Protein AF-A0A7L2I3N4-F1 (afdb_monomer_lite)

Secondary structure (DSSP, 8-state):
--------TTPPPP--HHHHHHHHHHHHHHS-TTB-HHHHHHHHHHHTTTSS--HHHHHHHHHHHHHHS-GGG-BGGGHHHHHHHHHHHHHHHHHTT----TTSS-TTS-TT-PPPGGG-

Organism: Sagittarius serpentarius (NCBI:txid56258)

Foldseek 3Di:
DDPPPDDDPPDDDDDPVVLLVVLVVVLCVPAPPQFCLVVLLVVVVVVCVPVPDDSVLLSLLSSVCSLVDPSPCRHPVNSVVVNVSSVVSVVVCVVVVDRDGNLAPPPSRPPVSDDPPVRD

InterPro domains:
  IPR046906 Mab-21-like, HhH/H2TH-like domain [PF20266] (53-108)

Radius of gyration: 15.48 Å; chains: 1; bounding box: 33×37×43 Å

Structure (mmCIF, N/CA/C/O backbone):
data_AF-A0A7L2I3N4-F1
#
_entry.id   AF-A0A7L2I3N4-F1
#
loop_
_atom_site.group_PDB
_atom_site.id
_atom_site.type_symbol
_atom_site.label_atom_id
_atom_site.label_alt_id
_atom_site.label_comp_id
_atom_site.label_asym_id
_atom_site.label_entity_id
_atom_site.label_seq_id
_atom_site.pdbx_PDB_ins_code
_atom_site.Cartn_x
_atom_site.Cartn_y
_atom_site.Cartn_z
_atom_site.occupancy
_atom_site.B_iso_or_equiv
_atom_site.auth_seq_id
_atom_site.auth_comp_id
_atom_site.auth_asym_id
_atom_site.auth_atom_id
_atom_site.pdbx_PDB_model_num
ATOM 1 N N . SER A 1 1 ? 9.666 17.968 -18.313 1.00 34.84 1 SER A N 1
ATOM 2 C CA . SER A 1 1 ? 9.954 16.986 -19.369 1.00 34.84 1 SER A CA 1
ATOM 3 C C . SER A 1 1 ? 9.429 15.646 -18.916 1.00 34.84 1 SER A C 1
ATOM 5 O O . SER A 1 1 ? 9.921 15.119 -17.930 1.00 34.84 1 SER A O 1
ATOM 7 N N . THR A 1 2 ? 8.350 15.173 -19.530 1.00 42.72 2 THR A N 1
ATOM 8 C CA . THR A 1 2 ? 7.732 13.884 -19.208 1.00 42.72 2 THR A CA 1
ATOM 9 C C . THR A 1 2 ? 8.529 12.819 -19.953 1.00 42.72 2 THR A C 1
ATOM 11 O O .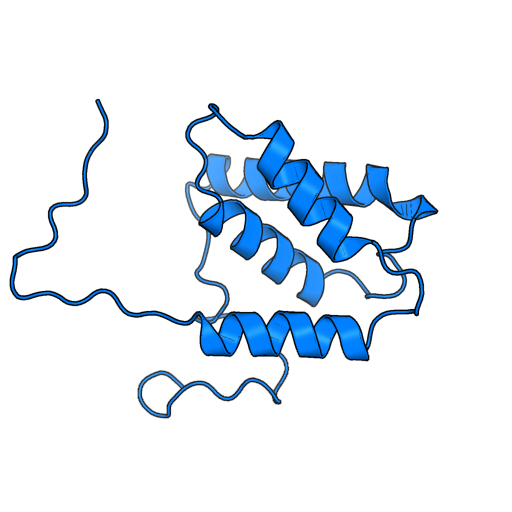 THR A 1 2 ? 8.411 12.717 -21.172 1.00 42.72 2 THR A O 1
ATOM 14 N N . GLU A 1 3 ? 9.406 12.094 -19.262 1.00 45.16 3 GLU A N 1
ATOM 15 C CA . GLU A 1 3 ? 10.049 10.910 -19.834 1.00 45.16 3 GLU A CA 1
ATOM 16 C C . GLU A 1 3 ? 8.978 9.836 -20.026 1.00 45.16 3 GLU A C 1
ATOM 18 O O . GLU A 1 3 ? 8.604 9.107 -19.109 1.00 45.16 3 GLU A O 1
ATOM 23 N N . THR A 1 4 ? 8.424 9.780 -21.232 1.00 51.50 4 THR A N 1
ATOM 24 C CA . THR A 1 4 ? 7.651 8.630 -21.686 1.00 51.50 4 THR A CA 1
ATOM 25 C C . THR A 1 4 ? 8.640 7.476 -21.776 1.00 51.50 4 THR A C 1
ATOM 27 O O . THR A 1 4 ? 9.513 7.488 -22.642 1.00 51.50 4 THR A O 1
ATOM 30 N N . ILE A 1 5 ? 8.554 6.523 -20.846 1.00 61.22 5 ILE A N 1
ATOM 31 C CA . ILE A 1 5 ? 9.341 5.288 -20.878 1.00 61.22 5 ILE A CA 1
ATOM 32 C C . ILE A 1 5 ? 9.091 4.647 -22.246 1.00 61.22 5 ILE A C 1
ATOM 34 O O . ILE A 1 5 ? 7.982 4.190 -22.530 1.00 61.22 5 ILE A O 1
ATOM 38 N N . PHE A 1 6 ? 10.097 4.697 -23.119 1.00 61.28 6 PHE A N 1
ATOM 39 C CA . PHE A 1 6 ? 10.019 4.173 -24.476 1.00 61.28 6 PHE A CA 1
ATOM 40 C C . PHE A 1 6 ? 9.939 2.652 -24.362 1.00 61.28 6 PHE A C 1
ATOM 42 O O . PHE A 1 6 ? 10.942 1.981 -24.142 1.00 61.28 6 PHE A O 1
ATOM 49 N N . THR A 1 7 ? 8.730 2.108 -24.437 1.00 61.97 7 THR A N 1
ATOM 50 C CA . THR A 1 7 ? 8.526 0.670 -24.598 1.00 61.97 7 THR A CA 1
ATOM 51 C C . THR A 1 7 ? 8.729 0.376 -26.083 1.00 61.97 7 THR A C 1
ATOM 53 O O . THR A 1 7 ? 8.002 0.933 -26.910 1.00 61.97 7 THR A O 1
ATOM 56 N N . PRO A 1 8 ? 9.741 -0.424 -26.468 1.00 74.50 8 PRO A N 1
ATOM 57 C CA . PRO A 1 8 ? 9.879 -0.887 -27.844 1.00 74.50 8 PRO A CA 1
ATOM 58 C C .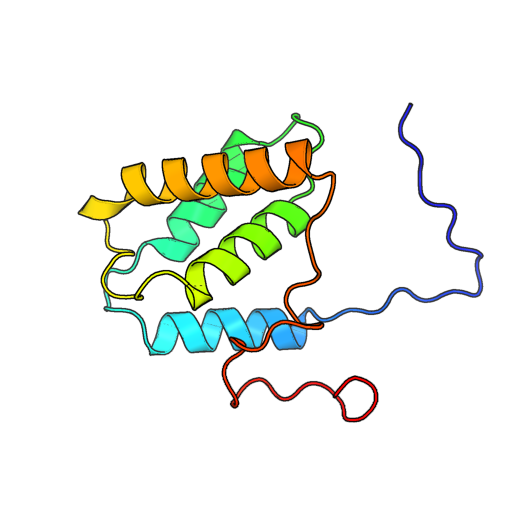 PRO A 1 8 ? 8.567 -1.529 -28.305 1.00 74.50 8 PRO A C 1
ATOM 60 O O . PRO A 1 8 ? 7.875 -2.152 -27.501 1.00 74.50 8 PRO A O 1
ATOM 63 N N . SER A 1 9 ? 8.227 -1.422 -29.592 1.00 77.75 9 SER A N 1
ATOM 64 C CA . SER A 1 9 ? 6.939 -1.900 -30.136 1.00 77.75 9 SER A CA 1
ATOM 65 C C . SER A 1 9 ? 6.687 -3.408 -29.971 1.00 77.75 9 SER A C 1
ATOM 67 O O . SER A 1 9 ? 5.596 -3.887 -30.269 1.00 77.75 9 SER A O 1
ATOM 69 N N . THR A 1 10 ? 7.685 -4.155 -29.500 1.00 88.06 10 THR A N 1
ATOM 70 C CA . THR A 1 10 ? 7.648 -5.598 -29.256 1.00 88.06 10 THR A CA 1
ATOM 71 C C . THR A 1 10 ? 7.575 -5.973 -27.772 1.00 88.06 10 THR A C 1
ATOM 73 O O . THR A 1 10 ? 7.544 -7.162 -27.458 1.00 88.06 10 THR A O 1
ATOM 76 N N . THR A 1 11 ? 7.544 -5.006 -26.850 1.00 82.25 11 THR A N 1
ATOM 77 C CA . THR A 1 11 ? 7.456 -5.264 -25.405 1.00 82.25 11 THR A CA 1
ATOM 78 C C . THR A 1 11 ? 6.035 -5.031 -24.898 1.00 82.25 11 THR A C 1
ATOM 80 O O . THR A 1 11 ? 5.483 -3.943 -25.051 1.00 82.25 11 THR A O 1
ATOM 83 N N . TRP A 1 12 ? 5.461 -6.040 -24.240 1.00 81.25 12 TRP A N 1
ATOM 84 C CA . TRP A 1 12 ? 4.157 -5.946 -23.583 1.00 81.25 12 TRP A CA 1
ATOM 85 C C . TRP A 1 12 ? 4.352 -5.774 -22.074 1.00 81.25 12 TRP A C 1
ATOM 87 O O . TRP A 1 12 ? 4.986 -6.633 -21.461 1.00 81.25 12 TRP A O 1
ATOM 97 N N . PRO A 1 13 ? 3.847 -4.689 -21.459 1.00 79.38 13 PRO A N 1
ATOM 98 C CA . PRO A 1 13 ? 3.913 -4.537 -20.015 1.00 79.38 13 PRO A CA 1
ATOM 99 C C . PRO A 1 13 ? 2.975 -5.539 -19.341 1.00 79.38 13 PRO A C 1
ATOM 101 O O . PRO A 1 13 ? 1.824 -5.715 -19.747 1.00 79.38 13 PRO A O 1
ATOM 104 N N . GLU A 1 14 ? 3.465 -6.172 -18.284 1.00 82.69 14 GLU A N 1
ATOM 105 C CA . GLU A 1 14 ? 2.665 -7.070 -17.460 1.00 82.69 14 GLU A CA 1
ATOM 106 C C . GLU A 1 14 ? 1.556 -6.304 -16.725 1.00 82.69 14 GLU A C 1
ATOM 108 O O . GLU A 1 14 ? 1.726 -5.153 -16.313 1.00 82.69 14 GLU A O 1
ATOM 113 N N . SER A 1 15 ? 0.405 -6.954 -16.538 1.00 86.25 15 SER A N 1
ATOM 114 C CA . SER A 1 15 ? -0.727 -6.387 -15.806 1.00 86.25 15 SER A CA 1
ATOM 115 C C . SER A 1 15 ? -1.209 -7.336 -14.722 1.00 86.25 15 SER A C 1
ATOM 117 O O . SER A 1 15 ? -1.589 -8.473 -14.992 1.00 86.25 15 SER A O 1
ATOM 119 N N . TYR A 1 16 ? -1.284 -6.817 -13.499 1.00 89.06 16 TYR A N 1
ATOM 120 C CA . TYR A 1 16 ? -1.767 -7.539 -12.321 1.00 89.06 16 TYR A CA 1
ATOM 121 C C . TYR A 1 16 ? -3.183 -7.112 -11.917 1.00 89.06 16 TYR A C 1
ATOM 123 O O . TYR A 1 16 ? -3.633 -7.409 -10.813 1.00 89.06 16 TYR A O 1
ATOM 131 N N . ALA A 1 17 ? -3.926 -6.445 -12.809 1.00 90.44 17 ALA A N 1
ATOM 132 C CA . ALA A 1 17 ? -5.234 -5.860 -12.502 1.00 90.44 17 ALA A CA 1
ATOM 133 C C . ALA A 1 17 ? -6.234 -6.862 -11.892 1.00 90.44 17 ALA A C 1
ATOM 135 O O . ALA A 1 17 ? -6.994 -6.521 -10.986 1.00 90.44 17 ALA A O 1
ATOM 136 N N . VAL A 1 18 ? -6.210 -8.124 -12.334 1.00 90.56 18 VAL A N 1
ATOM 137 C CA . VAL A 1 18 ? -7.063 -9.182 -11.766 1.00 90.56 18 VAL A CA 1
ATOM 138 C C . VAL A 1 18 ? -6.671 -9.503 -10.320 1.00 90.56 18 VAL A C 1
ATOM 140 O O . VAL A 1 18 ? -7.550 -9.641 -9.467 1.00 90.56 18 VAL A O 1
ATOM 143 N N . ALA A 1 19 ? -5.372 -9.600 -10.026 1.00 91.38 19 ALA A N 1
ATOM 144 C CA . ALA A 1 19 ? -4.868 -9.835 -8.674 1.00 91.38 19 ALA A CA 1
ATOM 145 C C . ALA A 1 19 ? -5.184 -8.648 -7.751 1.00 91.38 19 ALA A C 1
ATOM 147 O O . ALA A 1 19 ? -5.624 -8.842 -6.621 1.00 91.38 19 ALA A O 1
ATOM 148 N N . GLU A 1 20 ? -5.076 -7.416 -8.251 1.00 93.12 20 GLU A N 1
ATOM 149 C CA . GLU A 1 20 ? -5.458 -6.204 -7.517 1.00 93.12 20 GLU A CA 1
ATOM 150 C C . GLU A 1 20 ? -6.946 -6.192 -7.159 1.00 93.12 20 GLU A C 1
ATOM 152 O O . GLU A 1 20 ? -7.311 -5.909 -6.018 1.00 93.12 20 GLU A O 1
ATOM 157 N N . VAL A 1 21 ? -7.823 -6.535 -8.107 1.00 92.81 21 VAL A N 1
ATOM 158 C CA . VAL A 1 21 ? -9.267 -6.636 -7.847 1.00 92.81 21 VAL A CA 1
ATOM 159 C C . VAL A 1 21 ? -9.550 -7.716 -6.804 1.00 92.81 21 VAL A C 1
ATOM 161 O O . VAL A 1 21 ? -10.338 -7.484 -5.883 1.00 92.81 21 VAL A O 1
ATOM 164 N N . LYS A 1 22 ? -8.890 -8.878 -6.902 1.00 93.31 22 LYS A N 1
ATOM 165 C CA . LYS A 1 22 ? -8.996 -9.941 -5.891 1.00 93.31 22 LYS A CA 1
ATOM 166 C C . LYS A 1 22 ? -8.534 -9.453 -4.517 1.00 93.31 22 LYS A C 1
ATOM 168 O O . LYS A 1 22 ? -9.245 -9.703 -3.547 1.00 93.31 22 LYS A O 1
ATOM 173 N N . PHE A 1 23 ? -7.429 -8.709 -4.445 1.00 93.62 23 PHE A N 1
ATOM 174 C CA . PHE A 1 23 ? -6.916 -8.117 -3.209 1.00 93.62 23 PHE A CA 1
ATOM 175 C C . PHE A 1 23 ? -7.940 -7.194 -2.553 1.00 93.62 23 PHE A C 1
ATOM 177 O O . PHE A 1 23 ? -8.329 -7.411 -1.407 1.00 93.62 23 PHE A O 1
ATOM 184 N N . PHE A 1 24 ? -8.437 -6.191 -3.280 1.00 92.25 24 PHE A N 1
ATOM 185 C CA . PHE A 1 24 ? -9.402 -5.247 -2.713 1.00 92.25 24 PHE A CA 1
ATOM 186 C C . PHE A 1 24 ? -10.714 -5.927 -2.323 1.00 92.25 24 PHE A C 1
ATOM 188 O O . PHE A 1 24 ? -11.303 -5.569 -1.304 1.00 92.25 24 PHE A O 1
ATOM 195 N N . ARG A 1 25 ? -11.154 -6.935 -3.084 1.00 92.38 25 ARG A N 1
ATOM 196 C CA . ARG A 1 25 ? -12.319 -7.744 -2.719 1.00 92.38 25 ARG A CA 1
ATOM 197 C C . ARG A 1 25 ? -12.080 -8.512 -1.421 1.00 92.38 25 ARG A C 1
ATOM 199 O O . ARG A 1 25 ? -12.937 -8.453 -0.548 1.00 92.38 25 ARG A O 1
ATOM 206 N N . HIS A 1 26 ? -10.933 -9.174 -1.279 1.00 92.38 26 HIS A N 1
ATOM 207 C CA . HIS A 1 26 ? -10.563 -9.885 -0.054 1.00 92.38 26 HIS A CA 1
ATOM 208 C C . HIS A 1 26 ? -10.528 -8.929 1.152 1.00 92.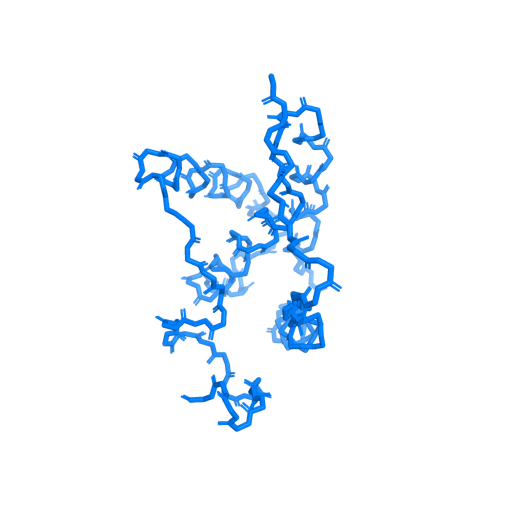38 26 HIS A C 1
ATOM 210 O O . HIS A 1 26 ? -11.148 -9.190 2.183 1.00 92.38 26 HIS A O 1
ATOM 216 N N . MET A 1 27 ? -9.896 -7.762 1.007 1.00 91.56 27 MET A N 1
ATOM 217 C CA . MET A 1 27 ? -9.861 -6.751 2.070 1.00 91.56 27 MET A CA 1
ATOM 218 C C . MET A 1 27 ? -11.262 -6.260 2.439 1.00 91.56 27 MET A C 1
ATOM 220 O O . MET A 1 27 ? -11.575 -6.117 3.619 1.00 91.56 27 MET A O 1
ATOM 224 N N . ALA A 1 28 ? -12.138 -6.052 1.454 1.00 89.50 28 ALA A N 1
ATOM 225 C CA . ALA A 1 28 ? -13.517 -5.647 1.698 1.00 89.50 28 ALA A CA 1
ATOM 226 C C . ALA A 1 28 ? -14.342 -6.732 2.408 1.00 89.50 28 ALA A C 1
ATOM 228 O O . ALA A 1 28 ? -15.178 -6.385 3.237 1.00 89.50 28 ALA A O 1
ATOM 229 N N . THR A 1 29 ? -14.101 -8.020 2.129 1.00 90.31 29 THR A N 1
ATOM 230 C CA . THR A 1 29 ? -14.788 -9.127 2.818 1.00 90.31 29 THR A CA 1
ATOM 231 C C . THR A 1 29 ? -14.366 -9.281 4.275 1.00 90.31 29 THR A C 1
ATOM 233 O O . THR A 1 29 ? -15.189 -9.658 5.100 1.00 90.31 29 THR A O 1
ATOM 236 N N . GLN A 1 30 ? -13.110 -8.963 4.598 1.00 88.81 30 GLN A N 1
ATOM 237 C CA . GLN A 1 30 ? -12.580 -9.081 5.961 1.00 88.81 30 GLN A CA 1
ATOM 238 C C . GLN A 1 30 ? -12.776 -7.809 6.796 1.00 88.81 30 GLN A C 1
ATOM 240 O O . GLN A 1 30 ? -12.702 -7.827 8.027 1.00 88.81 30 GLN A O 1
ATOM 245 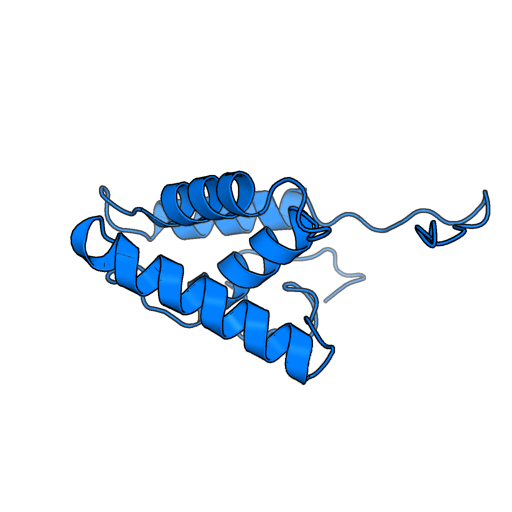N N . ALA A 1 31 ? -12.996 -6.667 6.146 1.00 88.19 31 ALA A N 1
ATOM 246 C CA . ALA A 1 31 ? -13.138 -5.399 6.836 1.00 88.19 31 ALA A CA 1
ATOM 247 C C . ALA A 1 31 ? -14.515 -5.259 7.517 1.00 88.19 31 ALA A C 1
ATOM 249 O O . ALA A 1 31 ? -15.521 -5.756 7.011 1.00 88.19 31 ALA A O 1
ATOM 250 N N . PRO A 1 32 ? -14.611 -4.502 8.629 1.00 85.62 32 PRO A N 1
ATOM 251 C CA . PRO A 1 32 ? -15.904 -4.170 9.221 1.00 85.62 32 PRO A CA 1
ATOM 252 C C . PRO A 1 32 ? -16.830 -3.481 8.206 1.00 85.62 32 PRO A C 1
ATOM 254 O O . PRO A 1 32 ? -16.361 -2.687 7.387 1.00 85.62 32 PRO A O 1
ATOM 257 N N . HIS A 1 33 ? -18.149 -3.684 8.325 1.00 78.62 33 HIS A N 1
ATOM 258 C CA . HIS A 1 33 ? -19.172 -3.123 7.419 1.00 78.62 33 HIS A CA 1
ATOM 259 C C . HIS A 1 33 ? -19.068 -1.605 7.167 1.00 78.62 33 HIS A C 1
ATOM 261 O O . HIS A 1 33 ? -19.574 -1.098 6.170 1.00 78.62 33 HIS A O 1
ATOM 267 N N . ASN A 1 34 ? -18.415 -0.859 8.060 1.00 82.62 34 ASN A N 1
ATOM 268 C CA . ASN A 1 34 ? -18.207 0.583 7.966 1.00 82.62 34 ASN A CA 1
ATOM 269 C C . ASN A 1 34 ? -16.748 0.975 7.679 1.00 82.62 34 ASN A C 1
ATOM 271 O O . ASN A 1 34 ? -16.304 2.039 8.123 1.00 82.62 34 ASN A O 1
ATOM 275 N N . SER A 1 35 ? -15.994 0.130 6.977 1.00 89.25 35 SER A N 1
ATOM 276 C CA . SER A 1 35 ? -14.626 0.441 6.573 1.00 89.25 35 SER A CA 1
ATOM 277 C C . SER A 1 35 ? -14.568 1.581 5.547 1.00 89.25 35 SER A C 1
ATOM 279 O O . SER A 1 35 ? -15.471 1.789 4.736 1.00 89.25 35 SER A O 1
ATOM 281 N N . PHE A 1 36 ? -13.502 2.371 5.618 1.00 91.81 36 PHE A N 1
ATOM 282 C CA . PHE A 1 36 ? -13.283 3.620 4.885 1.00 91.81 36 PHE A CA 1
ATOM 283 C C . PHE A 1 36 ? -12.037 3.570 3.995 1.00 91.81 36 PHE A C 1
ATOM 285 O O . PHE A 1 36 ? -11.715 4.574 3.368 1.00 91.81 36 PHE A O 1
ATOM 292 N N . HIS A 1 37 ? -11.361 2.424 3.879 1.00 89.25 37 HIS A N 1
ATOM 293 C CA . HIS A 1 37 ? -10.135 2.283 3.084 1.00 89.25 37 HIS A CA 1
ATOM 294 C C . HIS A 1 37 ? -10.296 2.731 1.620 1.00 89.25 37 HIS A C 1
ATOM 296 O O . HIS A 1 37 ? -9.491 3.527 1.138 1.00 89.25 37 HIS A O 1
ATOM 302 N N . LEU A 1 38 ? -11.377 2.333 0.936 1.00 90.06 38 LEU A N 1
ATOM 303 C CA . LEU A 1 38 ? -11.648 2.791 -0.436 1.00 90.06 38 LEU A CA 1
ATOM 304 C C . LEU A 1 38 ? -11.923 4.298 -0.508 1.00 90.06 38 LEU A C 1
ATOM 306 O O . LEU A 1 38 ? -11.506 4.952 -1.460 1.00 90.06 38 LEU A O 1
ATOM 310 N N . LYS A 1 39 ? -12.577 4.872 0.510 1.00 91.94 39 LYS A N 1
ATOM 311 C CA . LYS A 1 39 ? -12.818 6.321 0.586 1.00 91.94 39 LYS A CA 1
ATOM 312 C C . LYS A 1 39 ? -11.517 7.092 0.809 1.00 91.94 39 LYS A C 1
ATOM 314 O O . LYS A 1 39 ? -11.354 8.158 0.225 1.00 91.94 39 LYS A O 1
ATOM 319 N N . CYS A 1 40 ? -10.585 6.553 1.601 1.00 91.25 40 CYS A N 1
ATOM 320 C CA . CYS A 1 40 ? -9.235 7.104 1.736 1.00 91.25 40 CYS A CA 1
ATOM 321 C C . CYS A 1 40 ? -8.514 7.104 0.386 1.00 91.25 40 CYS A C 1
ATOM 323 O O . CYS A 1 40 ? -8.013 8.144 -0.028 1.00 91.25 40 CYS A O 1
ATOM 325 N N . LEU A 1 41 ? -8.531 5.976 -0.336 1.00 90.06 41 LEU A N 1
ATOM 326 C CA . LEU A 1 41 ? -7.917 5.887 -1.662 1.00 90.06 41 LEU A CA 1
ATOM 327 C C . LEU A 1 41 ? -8.528 6.906 -2.634 1.00 90.06 41 LEU A C 1
ATOM 329 O O . LEU A 1 41 ? -7.794 7.683 -3.234 1.00 90.06 41 LEU A O 1
ATOM 333 N N . GLN A 1 42 ? -9.859 6.967 -2.733 1.00 91.94 42 GLN A N 1
ATOM 334 C CA . GLN A 1 42 ? -10.563 7.927 -3.593 1.00 91.94 42 GLN A CA 1
ATOM 335 C C . GLN A 1 42 ? -10.233 9.385 -3.245 1.00 91.94 42 GLN A C 1
ATOM 337 O O . GLN A 1 42 ? -10.051 10.212 -4.139 1.00 91.94 42 GLN A O 1
ATOM 342 N N . ALA A 1 43 ? -10.146 9.715 -1.954 1.00 91.50 43 ALA A N 1
ATOM 343 C CA . ALA A 1 43 ? -9.755 11.046 -1.510 1.00 91.50 43 ALA A CA 1
ATOM 344 C C . ALA A 1 43 ? -8.304 11.360 -1.907 1.00 91.50 43 ALA A C 1
ATOM 346 O O . ALA A 1 43 ? -8.052 12.413 -2.488 1.00 91.50 43 ALA A O 1
ATOM 347 N N . CYS A 1 44 ? -7.365 10.437 -1.678 1.00 87.94 44 CYS A N 1
ATOM 348 C CA . CYS A 1 44 ? -5.967 10.590 -2.082 1.00 87.94 44 CYS A CA 1
ATOM 349 C C . CYS A 1 44 ? -5.823 10.798 -3.590 1.00 87.94 44 CYS A C 1
ATOM 351 O O . CYS A 1 44 ? -5.141 11.731 -4.008 1.00 87.94 44 CYS A O 1
ATOM 353 N N . THR A 1 45 ? -6.497 9.984 -4.408 1.00 86.69 45 THR A N 1
ATOM 354 C CA . THR A 1 45 ? -6.425 10.118 -5.868 1.00 86.69 45 THR A CA 1
ATOM 355 C C . THR A 1 45 ? -6.956 11.462 -6.337 1.00 86.69 45 THR A C 1
ATOM 357 O O . THR A 1 45 ? -6.416 12.011 -7.283 1.00 86.69 45 THR A O 1
ATOM 360 N N . ARG A 1 46 ? -7.984 12.010 -5.671 1.00 88.38 46 ARG A N 1
ATOM 361 C CA . ARG A 1 46 ? -8.553 13.334 -5.975 1.00 88.38 46 ARG A CA 1
ATOM 362 C C . ARG A 1 46 ? -7.624 14.473 -5.553 1.00 88.38 46 ARG A C 1
ATOM 364 O O . ARG A 1 46 ? -7.454 15.414 -6.315 1.00 88.38 46 ARG A O 1
ATOM 371 N N . ILE A 1 47 ? -7.036 14.389 -4.359 1.00 84.69 47 ILE A N 1
ATOM 372 C CA . ILE A 1 47 ? -6.143 15.423 -3.806 1.00 84.69 47 ILE A CA 1
ATOM 373 C C . ILE A 1 47 ? -4.857 15.539 -4.626 1.00 84.69 47 ILE A C 1
ATOM 375 O O . ILE A 1 47 ? -4.335 16.633 -4.803 1.00 84.69 47 ILE A O 1
ATOM 379 N N . LEU A 1 48 ? -4.351 14.413 -5.127 1.00 82.69 48 LEU A N 1
ATOM 380 C CA . LEU A 1 48 ? -3.073 14.356 -5.832 1.00 82.69 48 LEU A CA 1
ATOM 381 C C . LEU A 1 48 ? -3.211 14.472 -7.356 1.00 82.69 48 LEU A C 1
ATOM 383 O O . LEU A 1 48 ? -2.209 14.378 -8.068 1.00 82.69 48 LEU A O 1
ATOM 387 N N . VAL A 1 49 ? -4.408 14.746 -7.883 1.00 84.12 49 VAL A N 1
ATOM 388 C CA . VAL A 1 49 ? -4.551 15.124 -9.297 1.00 84.12 49 VAL A CA 1
ATOM 389 C C . VAL A 1 49 ? -3.690 16.359 -9.585 1.00 84.12 49 VAL A C 1
ATOM 391 O O . VAL A 1 49 ? -3.740 17.344 -8.857 1.00 84.12 49 VAL A O 1
ATOM 394 N N . GLY A 1 50 ? -2.889 16.304 -10.652 1.00 80.75 50 GLY A N 1
ATOM 395 C CA . GLY A 1 50 ? -2.037 17.420 -11.084 1.00 80.75 50 GLY A CA 1
ATOM 396 C C . GLY A 1 50 ? -0.677 17.517 -10.384 1.00 80.75 50 GLY A C 1
ATOM 397 O O . GLY A 1 50 ? 0.129 18.362 -10.752 1.00 80.75 50 GLY A O 1
ATOM 398 N N . THR A 1 51 ? -0.377 16.629 -9.432 1.00 82.56 51 THR A N 1
ATOM 399 C CA . THR A 1 51 ? 0.910 16.612 -8.705 1.00 82.56 51 THR A CA 1
ATOM 400 C C . THR A 1 51 ? 1.999 15.754 -9.365 1.00 82.56 51 THR A C 1
ATOM 402 O O . THR A 1 51 ? 3.098 15.637 -8.835 1.00 82.56 51 THR A O 1
ATOM 405 N N . GLY A 1 52 ? 1.706 15.124 -10.508 1.00 82.50 52 GLY A N 1
ATOM 406 C CA . GLY A 1 52 ? 2.619 14.199 -11.193 1.00 82.50 52 GLY A CA 1
ATOM 407 C C . GLY A 1 52 ? 2.626 12.773 -10.627 1.00 82.50 52 GLY A C 1
ATOM 408 O O . GLY A 1 52 ? 3.193 11.878 -11.249 1.00 82.50 52 GLY A O 1
ATOM 409 N N . PHE A 1 53 ? 1.954 12.523 -9.497 1.00 82.62 53 PHE A N 1
ATOM 410 C CA . PHE A 1 53 ? 1.794 11.172 -8.963 1.00 82.62 53 PHE A CA 1
ATOM 411 C C . PHE A 1 53 ? 0.806 10.347 -9.788 1.00 82.62 53 PHE A C 1
ATOM 413 O O . PHE A 1 53 ? -0.326 10.757 -10.050 1.00 82.62 53 PHE A O 1
ATOM 420 N N . SER A 1 54 ? 1.222 9.131 -10.144 1.00 87.38 54 SER A N 1
ATOM 421 C CA . SER A 1 54 ? 0.328 8.158 -10.763 1.00 87.38 54 SER A CA 1
ATOM 422 C C . SER A 1 54 ? -0.713 7.664 -9.757 1.00 87.38 54 SER A C 1
ATOM 424 O O . SER A 1 54 ? -0.398 7.335 -8.611 1.00 87.38 54 SER A O 1
ATOM 426 N N . THR A 1 55 ? -1.954 7.512 -10.223 1.00 88.38 55 THR A N 1
ATOM 427 C CA . THR A 1 55 ? -3.012 6.820 -9.467 1.00 88.38 55 THR A CA 1
ATOM 428 C C . THR A 1 55 ? -2.584 5.395 -9.093 1.00 88.38 55 THR A C 1
ATOM 430 O O . THR A 1 55 ? -2.952 4.904 -8.027 1.00 88.38 55 THR A O 1
ATOM 433 N N . TYR A 1 56 ? -1.751 4.756 -9.924 1.00 89.38 56 TYR A N 1
ATOM 434 C CA . TYR A 1 56 ? -1.190 3.437 -9.638 1.00 89.38 56 TYR A CA 1
ATOM 435 C C . TYR A 1 56 ? -0.287 3.454 -8.401 1.00 89.38 56 TYR A C 1
ATOM 437 O O . TYR A 1 56 ? -0.467 2.626 -7.517 1.00 89.38 56 TYR A O 1
ATOM 445 N N . ALA A 1 57 ? 0.606 4.443 -8.274 1.00 90.25 57 ALA A N 1
ATOM 446 C CA . ALA A 1 57 ? 1.489 4.560 -7.112 1.00 90.25 57 ALA A CA 1
ATOM 447 C C . ALA A 1 57 ? 0.690 4.712 -5.807 1.00 90.25 57 ALA A C 1
ATOM 449 O O . ALA A 1 57 ? 0.984 4.053 -4.812 1.00 90.25 57 ALA A O 1
ATOM 450 N N . LEU A 1 58 ? -0.379 5.516 -5.822 1.00 90.94 58 LEU A N 1
ATOM 451 C CA . LEU A 1 58 ? -1.254 5.680 -4.656 1.00 90.94 58 LEU A CA 1
ATOM 452 C C . LEU A 1 58 ? -2.000 4.405 -4.292 1.00 90.94 58 LEU A C 1
ATOM 454 O O . LEU A 1 58 ? -2.117 4.075 -3.112 1.00 90.94 58 LEU A O 1
ATOM 458 N N . LYS A 1 59 ? -2.487 3.682 -5.299 1.00 92.94 59 LYS A N 1
ATOM 459 C CA . LYS A 1 59 ? -3.115 2.380 -5.105 1.00 92.94 59 LYS A CA 1
ATOM 460 C C . LYS A 1 59 ? -2.132 1.408 -4.445 1.00 92.94 59 LYS A C 1
ATOM 462 O O . LYS A 1 59 ? -2.487 0.832 -3.423 1.00 92.94 59 LYS A O 1
ATOM 467 N N . THR A 1 60 ? -0.896 1.315 -4.937 1.00 94.56 60 THR A N 1
ATOM 468 C CA . THR A 1 60 ? 0.165 0.469 -4.361 1.00 94.56 60 THR A CA 1
ATOM 469 C C . THR A 1 60 ? 0.473 0.835 -2.906 1.00 94.56 60 THR A C 1
ATOM 471 O O . THR A 1 60 ? 0.522 -0.049 -2.055 1.00 94.56 60 THR A O 1
ATOM 474 N N . VAL A 1 61 ? 0.593 2.129 -2.578 1.00 94.75 61 VAL A N 1
ATOM 475 C CA . VAL A 1 61 ? 0.779 2.591 -1.187 1.00 94.75 61 VAL A CA 1
ATOM 476 C C . VAL A 1 61 ? -0.375 2.144 -0.287 1.00 94.75 61 VAL A C 1
ATOM 478 O O . VAL A 1 61 ? -0.150 1.647 0.815 1.00 94.75 61 VAL A O 1
ATOM 481 N N . VAL A 1 62 ? -1.623 2.292 -0.740 1.00 94.62 62 VAL A N 1
ATOM 482 C CA . VAL A 1 62 ? -2.789 1.855 0.042 1.00 94.62 62 VAL A CA 1
ATOM 483 C C . VAL A 1 62 ? -2.812 0.337 0.213 1.00 94.62 62 VAL A C 1
ATOM 485 O O . VAL A 1 62 ? -3.160 -0.125 1.296 1.00 94.62 62 VAL A O 1
ATOM 488 N N . MET A 1 63 ? -2.414 -0.437 -0.800 1.00 95.50 63 MET A N 1
ATOM 489 C CA . MET A 1 63 ? -2.318 -1.896 -0.690 1.00 95.50 63 MET A CA 1
ATOM 490 C C . MET A 1 63 ? -1.294 -2.316 0.378 1.00 95.50 63 MET A C 1
ATOM 492 O O . MET A 1 63 ? -1.645 -3.095 1.260 1.00 95.50 63 MET A O 1
ATOM 496 N N . HIS A 1 64 ? -0.092 -1.725 0.393 1.00 95.50 64 HIS A N 1
ATOM 497 C CA . HIS A 1 64 ? 0.921 -1.959 1.443 1.00 95.50 64 HIS A CA 1
ATOM 498 C C . HIS A 1 64 ? 0.442 -1.560 2.846 1.00 95.50 64 HIS A C 1
ATOM 500 O O . HIS A 1 64 ? 0.746 -2.204 3.850 1.00 95.50 64 HIS A O 1
ATOM 506 N N . LEU A 1 65 ? -0.339 -0.487 2.954 1.00 95.00 65 LEU A N 1
ATOM 507 C CA . LEU A 1 65 ? -0.906 -0.080 4.240 1.00 95.00 65 LEU A CA 1
ATOM 508 C C . LEU A 1 65 ? -2.038 -1.004 4.706 1.00 95.00 65 LEU A C 1
ATOM 510 O O . LEU A 1 65 ? -2.228 -1.165 5.910 1.00 95.00 65 LEU A O 1
ATOM 514 N N . LEU A 1 66 ? -2.791 -1.608 3.786 1.00 94.31 66 LEU A N 1
ATOM 515 C CA . LEU A 1 66 ? -3.856 -2.559 4.113 1.00 94.31 66 LEU A CA 1
ATOM 516 C C . LEU A 1 66 ? -3.319 -3.881 4.671 1.00 94.31 66 LEU A C 1
ATOM 518 O O . LEU A 1 66 ? -4.014 -4.503 5.469 1.00 94.31 66 LEU A O 1
ATOM 522 N N . THR A 1 67 ? -2.098 -4.281 4.309 1.00 93.25 67 THR A N 1
ATOM 523 C CA . THR A 1 67 ? -1.452 -5.482 4.865 1.00 93.25 67 THR A CA 1
ATOM 524 C C . THR A 1 67 ? -0.786 -5.232 6.219 1.00 93.25 67 THR A C 1
ATOM 526 O O . THR A 1 67 ? -0.665 -6.150 7.021 1.00 93.25 67 THR A O 1
ATOM 529 N N . THR A 1 68 ? -0.389 -3.991 6.514 1.00 92.50 68 THR A N 1
ATOM 530 C CA . THR A 1 68 ? 0.351 -3.647 7.745 1.00 92.50 68 THR A CA 1
ATOM 531 C C . THR A 1 68 ? -0.518 -3.049 8.854 1.00 92.50 68 THR A C 1
ATOM 533 O O . THR A 1 68 ? -0.150 -3.096 10.028 1.00 92.50 68 THR A O 1
ATOM 536 N N . ILE A 1 69 ? -1.676 -2.472 8.517 1.00 93.38 69 ILE A N 1
ATOM 537 C CA . ILE A 1 69 ? -2.600 -1.866 9.484 1.00 93.38 69 ILE A CA 1
ATOM 538 C C . ILE A 1 69 ? -3.838 -2.756 9.632 1.00 93.38 69 ILE A C 1
ATOM 540 O O . ILE A 1 69 ? -4.531 -2.975 8.636 1.00 93.38 69 ILE A O 1
ATOM 544 N N . PRO A 1 70 ? -4.218 -3.157 10.864 1.00 92.44 70 PRO A N 1
ATOM 545 C CA . PRO A 1 70 ? -5.418 -3.958 11.088 1.00 92.44 70 PRO A CA 1
ATOM 546 C C . PRO A 1 70 ? -6.663 -3.338 10.447 1.00 92.44 70 PRO A C 1
ATOM 548 O O . PRO A 1 70 ? -6.940 -2.152 10.648 1.00 92.44 70 PRO A O 1
ATOM 551 N N . LEU A 1 71 ? -7.469 -4.139 9.741 1.00 91.00 71 LEU A N 1
ATOM 552 C CA . LEU A 1 71 ? -8.672 -3.671 9.029 1.00 91.00 71 LEU A CA 1
ATOM 553 C C . LEU A 1 71 ? -9.698 -2.974 9.942 1.00 91.00 71 LEU A C 1
ATOM 555 O O . LEU A 1 71 ? -10.419 -2.071 9.514 1.00 91.00 71 LEU A O 1
ATOM 559 N N . SER A 1 72 ? -9.711 -3.315 11.233 1.00 90.94 72 SER A N 1
ATOM 560 C CA . SER A 1 72 ? -10.513 -2.650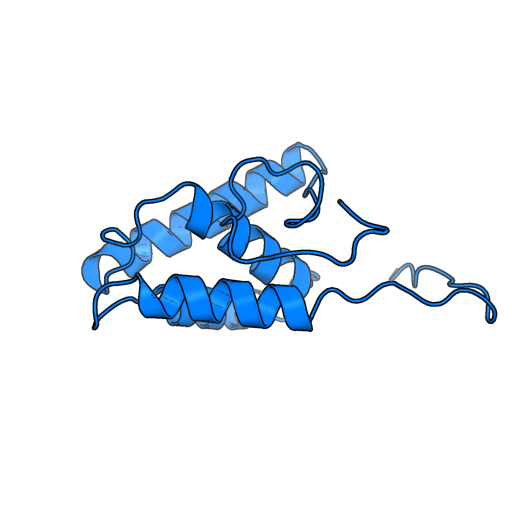 12.270 1.00 90.94 72 SER A CA 1
ATOM 561 C C . SER A 1 72 ? -10.128 -1.179 12.522 1.00 90.94 72 SER A C 1
ATOM 563 O O . SER A 1 72 ? -10.924 -0.419 13.084 1.00 90.94 72 SER A O 1
ATOM 565 N N . SER A 1 73 ? -8.939 -0.763 12.074 1.00 93.38 73 SER A N 1
ATOM 566 C CA . SER A 1 73 ? -8.385 0.599 12.168 1.00 93.38 73 SER A CA 1
ATOM 567 C C . SER A 1 73 ? -8.612 1.443 10.908 1.00 93.38 73 SER A C 1
ATOM 569 O O . SER A 1 73 ? -7.999 2.501 10.742 1.00 93.38 73 SER A O 1
ATOM 571 N N . TRP A 1 74 ? -9.480 0.974 10.010 1.00 94.06 74 TRP A N 1
ATOM 572 C CA . TRP A 1 74 ? -9.892 1.676 8.795 1.00 94.06 74 TRP A CA 1
ATOM 573 C C . TRP A 1 74 ? -11.331 2.184 8.893 1.00 94.06 74 TRP A C 1
ATOM 575 O O . TRP A 1 74 ? -12.039 2.232 7.894 1.00 94.06 74 TRP A O 1
ATOM 585 N N . ARG A 1 75 ? -11.812 2.551 10.084 1.00 92.62 75 ARG A N 1
ATOM 586 C CA . ARG A 1 75 ? -13.177 3.075 10.255 1.00 92.62 75 ARG A CA 1
ATOM 587 C C . ARG A 1 75 ? -13.238 4.565 9.934 1.00 92.62 75 ARG A C 1
ATOM 589 O O . ARG A 1 75 ? -12.222 5.251 9.887 1.00 92.62 75 ARG A O 1
ATOM 596 N N . ARG A 1 76 ? -14.458 5.102 9.804 1.00 91.94 76 ARG A N 1
ATOM 597 C CA . ARG A 1 76 ? -14.696 6.542 9.580 1.00 91.94 76 ARG A CA 1
ATOM 598 C C . ARG A 1 76 ? -13.919 7.445 10.543 1.00 91.94 76 ARG A C 1
ATOM 600 O O . ARG A 1 76 ? -13.353 8.441 10.111 1.00 91.94 76 ARG A O 1
ATOM 607 N N . LYS A 1 77 ? -13.900 7.101 11.834 1.00 93.38 77 LYS A N 1
ATOM 608 C CA . LYS A 1 77 ? -13.206 7.884 12.871 1.00 93.38 77 LYS A CA 1
ATOM 609 C C . LYS A 1 77 ? -11.686 7.930 12.677 1.00 93.38 77 LYS A C 1
ATOM 611 O O . LYS A 1 77 ? -11.051 8.890 13.090 1.00 93.38 77 LYS A O 1
ATOM 616 N N . ASP A 1 78 ? -11.127 6.923 12.009 1.00 93.62 78 ASP A N 1
ATOM 617 C CA . ASP A 1 78 ? -9.692 6.792 11.764 1.00 93.62 78 ASP A CA 1
ATOM 618 C C . ASP A 1 78 ? -9.283 7.464 10.438 1.00 93.62 78 ASP A C 1
ATOM 620 O O . ASP A 1 78 ? -8.104 7.483 10.096 1.00 93.62 78 ASP A O 1
ATOM 624 N N . PHE A 1 79 ? -10.234 8.031 9.682 1.00 92.25 79 PHE A N 1
ATOM 625 C CA . PHE A 1 79 ? -10.021 8.544 8.325 1.00 92.25 79 PHE A CA 1
ATOM 626 C C . PHE A 1 79 ? -8.844 9.522 8.227 1.00 92.25 79 PHE A C 1
ATOM 628 O O . PHE A 1 79 ? -7.942 9.310 7.420 1.00 92.25 79 PHE A O 1
ATOM 635 N N . MET A 1 80 ? -8.802 10.557 9.074 1.00 93.75 80 MET A N 1
ATOM 636 C CA . MET A 1 80 ? -7.699 11.527 9.049 1.00 93.75 80 MET A CA 1
ATOM 637 C C . MET A 1 80 ? -6.349 10.880 9.367 1.00 93.75 80 MET A C 1
ATOM 639 O O . MET A 1 80 ? -5.354 11.183 8.711 1.00 93.75 80 MET A O 1
ATOM 643 N N . LEU A 1 81 ? -6.317 9.948 10.323 1.00 95.69 81 LEU A N 1
ATOM 644 C CA . LEU A 1 81 ? -5.105 9.213 10.675 1.00 95.69 81 LEU A CA 1
ATOM 645 C C . LEU A 1 81 ? -4.631 8.324 9.514 1.00 95.69 81 LEU A C 1
ATOM 647 O O . LEU A 1 81 ? -3.432 8.227 9.258 1.00 95.69 81 LEU A O 1
ATOM 651 N N . ARG A 1 82 ? -5.556 7.710 8.765 1.00 95.00 82 ARG A N 1
ATOM 652 C CA . ARG A 1 82 ? -5.225 6.939 7.558 1.00 95.00 82 ARG A CA 1
ATOM 653 C C . ARG A 1 82 ? -4.709 7.831 6.434 1.00 95.00 82 ARG A C 1
ATOM 655 O O . ARG A 1 82 ? -3.705 7.476 5.829 1.00 95.00 82 ARG A O 1
ATOM 662 N N . MET A 1 83 ? -5.312 8.999 6.208 1.00 94.19 83 MET A N 1
ATOM 663 C CA . MET A 1 83 ? -4.813 9.974 5.229 1.00 94.19 83 MET A CA 1
ATOM 664 C C . MET A 1 83 ? -3.383 10.419 5.559 1.00 94.19 83 MET A C 1
ATOM 666 O O . MET A 1 83 ? -2.518 10.391 4.688 1.00 94.19 83 MET A O 1
ATOM 670 N N . GLN A 1 84 ? -3.097 10.747 6.823 1.00 94.50 84 GLN A N 1
ATOM 671 C CA . GLN A 1 84 ? -1.732 11.061 7.264 1.00 94.50 84 GLN A CA 1
ATOM 672 C C . GLN A 1 84 ? -0.776 9.879 7.071 1.00 94.50 84 GLN A C 1
ATOM 674 O O . GLN A 1 84 ? 0.351 10.071 6.621 1.00 94.50 84 GLN A O 1
ATOM 679 N N . GLY A 1 85 ? -1.225 8.658 7.375 1.00 95.50 85 GLY A N 1
ATOM 680 C CA . GLY A 1 85 ? -0.458 7.435 7.142 1.00 95.50 85 GLY A CA 1
ATOM 681 C C . GLY A 1 85 ? -0.074 7.250 5.673 1.00 95.50 85 GLY A C 1
ATOM 682 O O . GLY A 1 85 ? 1.093 6.995 5.390 1.00 95.50 85 GLY A O 1
ATOM 683 N N . ILE A 1 86 ? -1.022 7.459 4.755 1.00 93.88 86 ILE A N 1
ATOM 684 C CA . ILE A 1 86 ? -0.795 7.387 3.304 1.00 93.88 86 ILE A CA 1
ATOM 685 C C . ILE A 1 86 ? 0.223 8.442 2.866 1.00 93.88 86 ILE A C 1
ATOM 687 O O . ILE A 1 86 ? 1.202 8.105 2.207 1.00 93.88 86 ILE A O 1
ATOM 691 N N . MET A 1 87 ? 0.046 9.702 3.278 1.00 92.69 87 MET A N 1
ATOM 692 C CA . MET A 1 87 ? 0.974 10.780 2.913 1.00 92.69 87 MET A CA 1
ATOM 693 C C . MET A 1 87 ? 2.375 10.567 3.496 1.00 92.69 87 MET A C 1
ATOM 695 O O . MET A 1 87 ? 3.368 10.867 2.839 1.00 92.69 87 MET A O 1
ATOM 699 N N . ARG A 1 88 ? 2.473 10.028 4.718 1.00 95.31 88 ARG A N 1
ATOM 700 C CA . ARG A 1 88 ? 3.754 9.678 5.341 1.00 95.31 88 ARG A CA 1
ATOM 701 C C . ARG A 1 88 ? 4.453 8.558 4.582 1.00 95.31 88 ARG A C 1
ATOM 703 O O . ARG A 1 88 ? 5.632 8.700 4.299 1.00 95.31 88 ARG A O 1
ATOM 710 N N . TYR A 1 89 ? 3.738 7.486 4.252 1.00 94.69 89 TYR A N 1
ATOM 711 C CA . TYR A 1 89 ? 4.307 6.373 3.496 1.00 94.69 89 TYR A CA 1
ATOM 712 C C . TYR A 1 89 ? 4.788 6.847 2.121 1.00 94.69 89 TYR A C 1
ATOM 714 O O . TYR A 1 89 ? 5.921 6.578 1.739 1.00 94.69 89 TYR A O 1
ATOM 722 N N . LEU A 1 90 ? 3.966 7.638 1.422 1.00 92.25 90 LEU A N 1
ATOM 723 C CA . LEU A 1 90 ? 4.338 8.224 0.137 1.00 92.25 90 LEU A CA 1
ATOM 724 C C . LEU A 1 90 ? 5.601 9.087 0.245 1.00 92.25 90 LEU A C 1
ATOM 726 O O . LEU A 1 90 ? 6.476 8.986 -0.607 1.00 92.25 90 LEU A O 1
ATOM 730 N N . ARG A 1 91 ? 5.722 9.906 1.298 1.00 92.94 91 ARG A N 1
ATOM 731 C CA . ARG A 1 91 ? 6.934 10.695 1.546 1.00 92.94 91 ARG A CA 1
ATOM 732 C C . ARG A 1 91 ? 8.163 9.803 1.726 1.00 92.94 91 ARG A C 1
ATOM 734 O O . ARG A 1 91 ? 9.167 10.063 1.077 1.00 92.94 91 ARG A O 1
ATOM 741 N N . CYS A 1 92 ? 8.069 8.741 2.525 1.00 95.50 92 CYS A N 1
ATOM 742 C CA . CYS A 1 92 ? 9.173 7.795 2.691 1.00 95.50 92 CYS A CA 1
ATOM 743 C C . CYS A 1 92 ? 9.569 7.146 1.356 1.00 95.50 92 CYS A C 1
ATOM 745 O O . CYS A 1 92 ? 10.751 7.062 1.048 1.00 95.50 92 CYS A O 1
ATOM 747 N N . CYS A 1 93 ? 8.605 6.772 0.507 1.00 93.94 93 CYS A N 1
ATOM 748 C CA . CYS A 1 93 ? 8.911 6.259 -0.833 1.00 93.94 93 CYS A CA 1
ATOM 749 C C . CYS A 1 93 ? 9.672 7.264 -1.706 1.00 93.94 93 CYS A C 1
ATOM 751 O O . CYS A 1 93 ? 10.481 6.862 -2.537 1.00 93.94 93 CYS A O 1
ATOM 753 N N . LEU A 1 94 ? 9.412 8.564 -1.546 1.00 92.88 94 LEU A N 1
ATOM 754 C CA . LEU A 1 94 ? 10.118 9.613 -2.285 1.00 92.88 94 LEU A CA 1
ATOM 755 C C . LEU A 1 94 ? 11.534 9.823 -1.756 1.00 92.88 94 LEU A C 1
ATOM 757 O O . LEU A 1 94 ? 12.458 9.960 -2.554 1.00 92.88 94 LEU A O 1
ATOM 761 N N . GLU A 1 95 ? 11.693 9.838 -0.433 1.00 96.31 95 GLU A N 1
ATOM 762 C CA . GLU A 1 95 ? 12.989 9.958 0.242 1.00 96.31 95 GLU A CA 1
ATOM 763 C C . GLU A 1 95 ? 13.911 8.796 -0.158 1.00 96.31 95 GLU A C 1
ATOM 765 O O . GLU A 1 95 ? 15.039 9.023 -0.592 1.00 96.31 95 GLU A O 1
ATOM 770 N N . GLU A 1 96 ? 13.384 7.570 -0.145 1.00 96.00 96 GLU A N 1
ATOM 771 C CA . GLU A 1 96 ? 14.100 6.347 -0.531 1.00 96.00 96 GLU A CA 1
ATOM 772 C C . GLU A 1 96 ? 14.144 6.111 -2.051 1.00 96.00 96 GLU A C 1
ATOM 774 O O . GLU A 1 96 ? 14.773 5.163 -2.519 1.00 96.00 96 GLU A O 1
ATOM 779 N N . LYS A 1 97 ? 13.444 6.941 -2.839 1.00 93.69 97 LYS A N 1
ATOM 780 C CA . LYS A 1 97 ? 13.238 6.778 -4.292 1.00 93.69 97 LYS A CA 1
ATOM 781 C C . LYS A 1 97 ? 12.786 5.366 -4.683 1.00 93.69 97 LYS A C 1
ATOM 783 O O . LYS A 1 97 ? 13.171 4.841 -5.729 1.00 93.69 97 LYS A O 1
ATOM 788 N N . ARG A 1 98 ? 11.964 4.747 -3.837 1.00 93.38 98 ARG A N 1
ATOM 789 C CA . ARG A 1 98 ? 11.585 3.340 -3.945 1.00 93.38 98 ARG A CA 1
ATOM 790 C C . ARG A 1 98 ? 10.146 3.126 -3.502 1.00 93.38 98 ARG A C 1
ATOM 792 O O . ARG A 1 98 ? 9.746 3.500 -2.402 1.00 93.38 98 ARG A O 1
ATOM 799 N N . LEU A 1 99 ? 9.377 2.483 -4.372 1.00 93.31 99 LEU A N 1
ATOM 800 C CA . LEU A 1 99 ? 8.055 1.949 -4.077 1.00 93.31 99 LEU A CA 1
ATOM 801 C C . LEU A 1 99 ? 7.998 0.547 -4.675 1.00 93.31 99 LEU A C 1
ATOM 803 O O . LEU A 1 99 ? 7.898 0.404 -5.893 1.00 93.31 99 LEU A O 1
ATOM 807 N N . ASP A 1 100 ? 8.092 -0.468 -3.821 1.00 91.94 100 ASP A N 1
ATOM 808 C CA . ASP A 1 100 ? 8.089 -1.852 -4.283 1.00 91.94 100 ASP A CA 1
ATOM 809 C C . ASP A 1 100 ? 6.730 -2.220 -4.870 1.00 91.94 100 ASP A C 1
ATOM 811 O O . ASP A 1 100 ? 5.670 -1.803 -4.376 1.00 91.94 100 ASP A O 1
ATOM 815 N N . HIS A 1 101 ? 6.765 -3.039 -5.918 1.00 90.62 101 HIS A N 1
ATOM 816 C CA . HIS A 1 101 ? 5.555 -3.606 -6.483 1.00 90.62 101 HIS A CA 1
ATOM 817 C C . HIS A 1 101 ? 4.835 -4.449 -5.427 1.00 90.62 101 HIS A C 1
ATOM 819 O O . HIS A 1 101 ? 5.446 -5.287 -4.775 1.00 90.62 101 HIS A O 1
ATOM 825 N N . PHE A 1 102 ? 3.525 -4.252 -5.268 1.00 92.44 102 PHE A N 1
ATOM 826 C CA . PHE A 1 102 ? 2.790 -4.873 -4.163 1.00 92.44 102 PHE A CA 1
ATOM 827 C C . PHE A 1 102 ? 2.839 -6.408 -4.176 1.00 92.44 102 PHE A C 1
ATOM 829 O O . PHE A 1 102 ? 2.854 -7.015 -3.110 1.00 92.44 102 PHE A O 1
ATOM 836 N N . PHE A 1 103 ? 2.847 -7.016 -5.366 1.00 89.50 103 PHE A N 1
ATOM 837 C CA . PHE A 1 103 ? 2.798 -8.472 -5.533 1.00 89.50 103 PHE A CA 1
ATOM 838 C C . PHE A 1 103 ? 4.167 -9.166 -5.534 1.00 89.50 103 PHE A C 1
ATOM 840 O O . PHE A 1 103 ? 4.207 -10.387 -5.509 1.00 89.50 103 PHE A O 1
ATOM 847 N N . PHE A 1 104 ? 5.276 -8.420 -5.554 1.00 85.00 104 PHE A N 1
ATOM 848 C CA . PHE A 1 104 ? 6.620 -8.999 -5.637 1.00 85.00 104 PHE A CA 1
ATOM 849 C C . PHE A 1 104 ? 7.420 -8.704 -4.374 1.00 85.00 104 PHE A C 1
ATOM 851 O O . PHE A 1 104 ? 7.511 -7.552 -3.958 1.00 85.00 104 PHE A O 1
ATOM 858 N N . GLY A 1 105 ? 8.002 -9.744 -3.770 1.00 76.38 105 GLY A N 1
ATOM 859 C CA . GLY A 1 105 ? 8.808 -9.610 -2.550 1.00 76.38 105 GLY A CA 1
ATOM 860 C C . GLY A 1 105 ? 8.019 -9.159 -1.314 1.00 76.38 105 GLY A C 1
ATOM 861 O O . GLY A 1 105 ? 8.618 -8.745 -0.327 1.00 76.38 105 GLY A O 1
ATOM 862 N N . ASN A 1 106 ? 6.684 -9.214 -1.361 1.00 82.88 106 ASN A N 1
ATOM 863 C CA . ASN A 1 106 ? 5.819 -8.869 -0.239 1.00 82.88 106 ASN A CA 1
ATOM 864 C C . ASN A 1 106 ? 5.281 -10.140 0.422 1.00 82.88 106 ASN A C 1
ATOM 866 O O . ASN A 1 106 ? 4.360 -10.779 -0.079 1.00 82.88 106 ASN A O 1
ATOM 870 N N . GLU A 1 107 ? 5.831 -10.465 1.585 1.00 81.06 107 GLU A N 1
ATOM 871 C CA . GLU A 1 107 ? 5.457 -11.644 2.377 1.00 81.06 107 GLU A CA 1
ATOM 872 C C . GLU A 1 107 ? 4.072 -11.518 3.039 1.00 81.06 107 GLU A C 1
ATOM 874 O O . GLU A 1 107 ? 3.554 -12.484 3.586 1.00 81.06 107 GLU A O 1
ATOM 879 N N . ASN A 1 108 ? 3.447 -10.335 2.987 1.00 84.12 108 ASN A N 1
ATOM 880 C CA . ASN A 1 108 ? 2.164 -10.058 3.642 1.00 84.12 108 ASN A CA 1
ATOM 881 C C . ASN A 1 108 ? 0.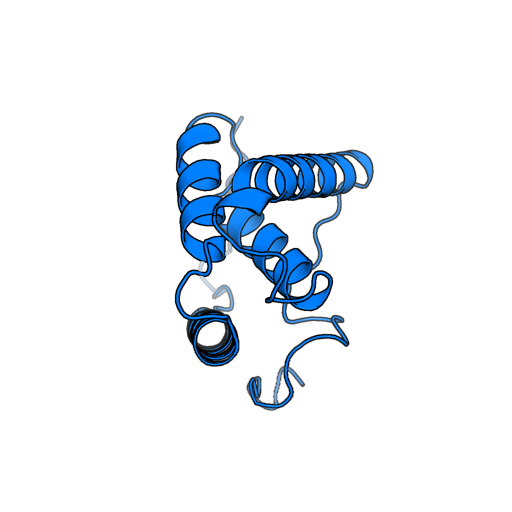964 -10.127 2.681 1.00 84.12 108 ASN A C 1
ATOM 883 O O . ASN A 1 108 ? -0.109 -9.602 2.993 1.00 84.12 108 ASN A O 1
ATOM 887 N N . ILE A 1 109 ? 1.137 -10.692 1.484 1.00 85.75 109 ILE A N 1
ATOM 888 C CA . ILE A 1 109 ? 0.032 -10.893 0.542 1.00 85.75 109 ILE A CA 1
ATOM 889 C C . ILE A 1 109 ? -0.855 -12.035 1.069 1.00 85.75 109 ILE A C 1
ATOM 891 O O . ILE A 1 109 ? -0.329 -13.094 1.400 1.00 85.75 109 ILE A O 1
ATOM 895 N N . PRO A 1 110 ? -2.189 -11.857 1.133 1.00 84.50 110 PRO A N 1
ATOM 896 C CA . PRO A 1 110 ? -3.104 -12.944 1.477 1.00 84.50 110 PRO A CA 1
ATOM 897 C C . PRO A 1 110 ? -2.918 -14.173 0.576 1.00 84.50 110 PRO A C 1
ATOM 899 O O . PRO A 1 110 ? -2.888 -14.033 -0.649 1.00 84.50 110 PRO A O 1
ATOM 902 N N . GLU A 1 111 ? -2.858 -15.367 1.170 1.00 83.75 111 GLU A N 1
ATOM 903 C CA . GLU A 1 111 ? -2.635 -16.642 0.463 1.00 83.75 111 GLU A CA 1
ATOM 904 C C . GLU A 1 111 ? -3.701 -16.928 -0.609 1.00 83.75 111 GLU A C 1
ATOM 906 O O . GLU A 1 111 ? -3.440 -17.606 -1.602 1.00 83.75 111 GLU A O 1
ATOM 911 N N . GLU A 1 112 ? -4.907 -16.367 -0.471 1.00 83.50 112 GLU A N 1
ATOM 912 C CA . GLU A 1 112 ? -5.984 -16.511 -1.454 1.00 83.50 112 GLU A CA 1
ATOM 913 C C . GLU A 1 112 ? -5.707 -15.768 -2.771 1.00 83.50 112 GLU A C 1
ATOM 915 O O . GLU A 1 112 ? -6.431 -15.941 -3.761 1.00 83.50 112 GLU A O 1
ATOM 920 N N . ILE A 1 113 ? -4.678 -14.920 -2.808 1.00 85.44 113 ILE A N 1
ATOM 921 C CA . ILE A 1 113 ? -4.261 -14.189 -4.000 1.00 85.44 113 ILE A CA 1
ATOM 922 C C . ILE A 1 113 ? -3.125 -14.949 -4.667 1.00 85.44 113 ILE A C 1
ATOM 924 O O . ILE A 1 113 ? -1.955 -14.588 -4.593 1.00 85.44 113 ILE A O 1
ATOM 928 N N . VAL A 1 114 ? -3.514 -16.008 -5.368 1.00 77.25 114 VAL A N 1
ATOM 929 C CA . VAL A 1 114 ? -2.595 -16.789 -6.193 1.00 77.25 114 VAL A CA 1
ATOM 930 C C . VAL A 1 114 ? -2.244 -15.988 -7.447 1.00 77.25 114 VAL A C 1
ATOM 932 O O . VAL A 1 114 ? -3.129 -15.635 -8.243 1.00 77.25 114 VAL A O 1
ATOM 935 N N . LEU A 1 115 ? -0.957 -15.679 -7.593 1.00 79.00 115 LEU A N 1
ATOM 936 C CA . LEU A 1 115 ? -0.376 -15.179 -8.834 1.00 79.00 115 LEU A CA 1
ATOM 937 C C . LEU A 1 115 ? -0.196 -16.338 -9.824 1.00 79.00 115 LEU A C 1
ATOM 939 O O . LEU A 1 115 ? -0.114 -17.489 -9.393 1.00 79.00 115 LEU A O 1
ATOM 943 N N . PRO A 1 116 ? -0.167 -16.072 -11.141 1.00 76.19 116 PRO A N 1
ATOM 944 C CA . PRO A 1 116 ? 0.174 -17.105 -12.111 1.00 76.19 116 PRO A CA 1
ATOM 945 C C . PRO A 1 116 ? 1.511 -17.782 -11.749 1.00 76.19 116 PRO A C 1
ATOM 947 O O . PRO A 1 116 ? 2.387 -17.092 -11.222 1.00 76.19 116 PRO A O 1
ATOM 950 N N . PRO A 1 117 ? 1.678 -19.094 -12.005 1.00 69.50 117 PRO A N 1
ATOM 951 C CA . PRO A 1 117 ? 2.851 -19.863 -11.573 1.00 69.50 117 PRO A CA 1
ATOM 952 C C . PRO A 1 117 ? 4.189 -19.283 -12.032 1.00 69.50 117 PRO A C 1
ATOM 954 O O . PRO A 1 117 ? 5.208 -19.485 -11.386 1.00 69.50 117 PRO A O 1
ATOM 957 N N . GLU A 1 118 ? 4.190 -18.549 -13.142 1.00 70.75 118 GLU A N 1
ATOM 958 C CA . GLU A 1 118 ? 5.366 -17.886 -13.702 1.00 70.75 118 GLU A CA 1
ATOM 959 C C . GLU A 1 118 ? 5.861 -16.708 -12.838 1.00 70.75 118 GLU A C 1
ATOM 961 O O . GLU A 1 118 ? 6.951 -16.190 -13.075 1.00 70.75 118 GLU A O 1
ATOM 966 N N . PHE A 1 119 ? 5.063 -16.288 -11.850 1.00 65.38 119 PHE A N 1
ATOM 967 C CA . PHE A 1 119 ? 5.289 -15.128 -10.985 1.00 65.38 119 PHE A CA 1
ATOM 968 C C . PHE A 1 119 ? 5.218 -15.458 -9.481 1.00 65.38 119 PHE A C 1
ATOM 970 O O . PHE A 1 119 ? 5.144 -14.531 -8.669 1.00 65.38 119 PHE A O 1
ATOM 977 N N . GLN A 1 120 ? 5.186 -16.745 -9.114 1.00 59.09 120 GLN A N 1
ATOM 978 C CA . GLN A 1 120 ? 5.318 -17.226 -7.729 1.00 59.09 120 GLN A CA 1
ATOM 979 C C . GLN A 1 120 ? 6.785 -17.493 -7.388 1.00 59.09 120 GLN A C 1
ATOM 981 O O . GLN A 1 120 ? 7.157 -17.216 -6.227 1.00 59.09 120 GLN A O 1
#

Sequence (120 aa):
STETIFTPSTTWPESYAVAEVKFFRHMATQAPHNSFHLKCLQACTRILVGTGFSTYALKTVVMHLLTTIPLSSWRRKDFMLRMQGIMRYLRCCLEEKRLDHFFFGNENIPEEIVLPPEFQ

pLDDT: mean 86.38, std 11.2, range [34.84, 96.31]